Protein AF-A0A6N9RF57-F1 (afdb_monomer_lite)

Sequence (169 aa):
MAVDIDGTLTPRDSAFLEAREGAAQALATYVRKGYTIVYLSARIPLLQQGLPDWLRRHEFPNGPLHVAQSAGDRTQVDRFKADVLRVYVRRGWRLAFAYGDSSTDFQAYAEAGFRPEQVYAIRRRSDPNCQPGAYILCLGGWTEHLPEIERMLAPACRAEGMGLGSMDG

Secondary structure (DSSP, 8-state):
-EEE-TTTTSSSTT-TTPPPTTHHHHHHHHHHTTPPPEEEE---GGGTTTHHHHHHHTTPPP--EEE--SHHHHH-HHHHHHHHHHHHHHTTPPP--EEESSHHHHHHHHHHT--GGGEEEEPPTT-SSPPSSS-SEEES-HHHHHHHHHHSPPPP-------------

Structure (mmCIF, N/CA/C/O backbone):
data_AF-A0A6N9RF57-F1
#
_entry.id   AF-A0A6N9RF57-F1
#
loop_
_atom_site.group_PDB
_atom_site.id
_atom_site.type_symbol
_atom_site.label_atom_id
_atom_site.label_alt_id
_atom_site.label_comp_id
_atom_site.label_asym_id
_atom_site.label_entity_id
_atom_site.label_seq_id
_atom_site.pdbx_PDB_ins_code
_atom_site.Cartn_x
_atom_site.Cartn_y
_atom_site.Cartn_z
_atom_site.occupancy
_atom_site.B_iso_or_equiv
_atom_site.auth_seq_id
_atom_site.auth_comp_id
_atom_site.auth_asym_id
_atom_site.auth_atom_id
_atom_site.pdbx_PDB_model_num
ATOM 1 N N . MET A 1 1 ? -7.499 -2.346 5.190 1.00 96.25 1 MET A N 1
ATOM 2 C CA . MET A 1 1 ? -6.321 -1.553 4.778 1.00 96.25 1 MET A CA 1
ATOM 3 C C . MET A 1 1 ? -5.937 -1.968 3.374 1.00 96.25 1 MET A C 1
ATOM 5 O O . MET A 1 1 ? -6.158 -3.128 3.048 1.00 96.25 1 MET A O 1
ATOM 9 N N . ALA A 1 2 ? -5.406 -1.051 2.572 1.00 98.62 2 ALA A N 1
ATOM 10 C CA . ALA A 1 2 ? -4.879 -1.342 1.240 1.00 98.62 2 ALA A CA 1
ATOM 11 C C . ALA A 1 2 ? -3.348 -1.370 1.293 1.00 98.62 2 ALA A C 1
ATOM 13 O O . ALA A 1 2 ? -2.747 -0.500 1.917 1.00 98.62 2 ALA A O 1
ATOM 14 N N . VAL A 1 3 ? -2.714 -2.369 0.692 1.00 98.75 3 VAL A N 1
ATOM 15 C CA . VAL A 1 3 ? -1.253 -2.481 0.694 1.00 98.75 3 VAL A CA 1
ATOM 16 C C . VAL A 1 3 ? -0.802 -2.884 -0.699 1.00 98.75 3 VAL A C 1
ATOM 18 O O . VAL A 1 3 ? -1.118 -3.985 -1.153 1.00 98.75 3 VAL A O 1
ATOM 21 N N . ASP A 1 4 ? -0.088 -1.990 -1.378 1.00 98.56 4 ASP A N 1
ATOM 22 C CA . ASP A 1 4 ? 0.656 -2.364 -2.577 1.00 98.56 4 ASP A CA 1
ATOM 23 C C . ASP A 1 4 ? 1.805 -3.327 -2.219 1.00 98.56 4 ASP A C 1
ATOM 25 O O . ASP A 1 4 ? 2.303 -3.328 -1.092 1.00 98.56 4 ASP A O 1
ATOM 29 N N . ILE A 1 5 ? 2.211 -4.179 -3.161 1.00 98.00 5 ILE A N 1
ATOM 30 C CA . ILE A 1 5 ? 3.318 -5.121 -2.973 1.00 98.00 5 ILE A CA 1
ATOM 31 C C . ILE A 1 5 ? 4.626 -4.615 -3.594 1.00 98.00 5 ILE A C 1
ATOM 33 O O . ILE A 1 5 ? 5.683 -4.738 -2.968 1.00 98.00 5 ILE A O 1
ATOM 37 N N . ASP A 1 6 ? 4.587 -4.121 -4.827 1.00 95.69 6 ASP A N 1
ATOM 38 C CA . ASP A 1 6 ? 5.756 -3.958 -5.691 1.00 95.69 6 ASP A CA 1
ATOM 39 C C . ASP A 1 6 ? 6.398 -2.581 -5.509 1.00 95.69 6 ASP A C 1
ATOM 41 O O . ASP A 1 6 ? 6.015 -1.632 -6.172 1.00 95.69 6 ASP A O 1
ATOM 45 N N . GLY A 1 7 ? 7.422 -2.504 -4.656 1.00 96.19 7 GLY A N 1
ATOM 46 C CA . GLY A 1 7 ? 8.040 -1.246 -4.221 1.00 96.19 7 GLY A CA 1
ATOM 47 C C . GLY A 1 7 ? 7.627 -0.835 -2.805 1.00 96.19 7 GLY A C 1
ATOM 48 O O . GLY A 1 7 ? 8.366 -0.110 -2.131 1.00 96.19 7 GLY A O 1
ATOM 49 N N . THR A 1 8 ? 6.517 -1.396 -2.318 1.00 98.31 8 THR A N 1
ATOM 50 C CA . THR A 1 8 ? 5.983 -1.178 -0.968 1.00 98.31 8 THR A CA 1
ATOM 51 C C . THR A 1 8 ? 6.334 -2.310 0.011 1.00 98.31 8 THR A C 1
ATOM 53 O O . THR A 1 8 ? 6.865 -2.049 1.097 1.00 98.31 8 THR A O 1
ATOM 56 N N . LEU A 1 9 ? 6.080 -3.577 -0.346 1.00 98.44 9 LEU A N 1
ATOM 57 C CA . LEU A 1 9 ? 6.524 -4.754 0.426 1.00 98.44 9 LEU A CA 1
ATOM 58 C C . LEU A 1 9 ? 7.843 -5.316 -0.084 1.00 98.44 9 LEU A C 1
ATOM 60 O O . LEU A 1 9 ? 8.577 -5.931 0.686 1.00 98.44 9 LEU A O 1
ATOM 64 N N . THR A 1 10 ? 8.160 -5.100 -1.355 1.00 97.56 10 THR A N 1
ATOM 65 C CA . THR A 1 10 ? 9.514 -5.271 -1.879 1.00 97.56 10 THR A CA 1
ATOM 66 C C . THR A 1 10 ? 10.258 -3.937 -1.800 1.00 97.56 10 THR A C 1
ATOM 68 O O . THR A 1 10 ? 9.633 -2.881 -1.810 1.00 97.56 10 THR A O 1
ATOM 71 N N . PRO A 1 11 ? 11.599 -3.909 -1.733 1.00 97.12 11 PRO A N 1
ATOM 72 C CA . PRO A 1 11 ? 12.314 -2.633 -1.645 1.00 97.12 11 PRO A CA 1
ATOM 73 C C . PRO A 1 11 ? 12.199 -1.744 -2.892 1.00 97.12 11 PRO A C 1
ATOM 75 O O . PRO A 1 11 ? 12.519 -0.565 -2.817 1.00 97.12 11 PRO A O 1
ATOM 78 N N . ARG A 1 12 ? 11.854 -2.320 -4.047 1.00 94.62 12 ARG A N 1
ATOM 79 C CA . ARG A 1 12 ? 11.646 -1.665 -5.351 1.00 94.62 12 ARG A CA 1
ATOM 80 C C . ARG A 1 12 ? 10.941 -2.648 -6.290 1.00 94.62 12 ARG A C 1
ATOM 82 O O . ARG A 1 12 ? 11.032 -3.860 -6.072 1.00 94.62 12 ARG A O 1
ATOM 89 N N . ASP A 1 13 ? 10.359 -2.154 -7.373 1.00 90.69 13 ASP A N 1
ATOM 90 C CA . ASP A 1 13 ? 9.539 -2.915 -8.330 1.00 90.69 13 ASP A CA 1
ATOM 91 C C . ASP A 1 13 ? 10.291 -4.134 -8.901 1.00 90.69 13 ASP A C 1
ATOM 93 O O . ASP A 1 13 ? 9.745 -5.225 -9.051 1.00 90.69 13 ASP A O 1
ATOM 97 N N . SER A 1 14 ? 11.595 -3.986 -9.160 1.00 89.81 14 SER A N 1
ATOM 98 C CA . SER A 1 14 ? 12.428 -5.052 -9.731 1.00 89.81 14 SER A CA 1
ATOM 99 C C . SER A 1 14 ? 12.985 -6.045 -8.700 1.00 89.81 14 SER A C 1
ATOM 101 O O . SER A 1 14 ? 13.626 -7.019 -9.085 1.00 89.81 14 SER A O 1
ATOM 103 N N . ALA A 1 15 ? 12.809 -5.809 -7.396 1.00 91.75 15 ALA A N 1
ATOM 104 C CA . ALA A 1 15 ? 13.317 -6.667 -6.319 1.00 91.75 15 ALA A CA 1
ATOM 105 C C . ALA A 1 15 ? 12.259 -7.685 -5.858 1.00 91.75 15 ALA A C 1
ATOM 107 O O . ALA A 1 15 ? 12.063 -7.905 -4.668 1.00 91.75 15 ALA A O 1
ATOM 108 N N . PHE A 1 16 ? 11.565 -8.309 -6.810 1.00 88.25 16 PHE A N 1
ATOM 109 C CA . PHE A 1 16 ? 10.340 -9.091 -6.593 1.00 88.25 16 PHE A CA 1
ATOM 110 C C . PHE A 1 16 ? 10.488 -10.363 -5.732 1.00 88.25 16 PHE A C 1
ATOM 112 O O . PHE A 1 16 ? 9.476 -10.976 -5.389 1.00 88.25 16 PHE A O 1
ATOM 119 N N . LEU A 1 17 ? 11.719 -10.768 -5.392 1.00 90.88 17 LEU A N 1
ATOM 120 C CA . LEU A 1 17 ? 12.022 -11.902 -4.507 1.00 90.88 17 LEU A CA 1
ATOM 121 C C . LEU A 1 17 ? 12.289 -11.485 -3.053 1.00 90.88 17 LEU A C 1
ATOM 123 O O . LEU A 1 17 ? 12.165 -12.316 -2.153 1.00 90.88 17 LEU A O 1
ATOM 127 N N . GLU A 1 18 ? 12.625 -10.220 -2.819 1.00 95.31 18 GLU A N 1
ATOM 128 C CA . GLU A 1 18 ? 13.062 -9.699 -1.525 1.00 95.31 18 GLU A CA 1
ATOM 129 C C . GLU A 1 18 ? 11.897 -9.019 -0.804 1.00 95.31 18 GLU A C 1
ATOM 131 O O . GLU A 1 18 ? 11.260 -8.125 -1.361 1.00 95.31 18 GLU A O 1
ATOM 136 N N . ALA A 1 19 ? 11.632 -9.421 0.439 1.00 97.62 19 ALA A N 1
ATOM 137 C CA . ALA A 1 19 ? 10.721 -8.702 1.321 1.00 97.62 19 ALA A CA 1
ATOM 138 C C . ALA A 1 19 ? 11.471 -7.580 2.049 1.00 97.62 19 ALA A C 1
ATOM 140 O O . ALA A 1 19 ? 12.614 -7.752 2.472 1.00 97.62 19 ALA A O 1
ATOM 141 N N . ARG A 1 20 ? 10.825 -6.424 2.211 1.00 97.56 20 ARG A N 1
ATOM 142 C CA . ARG A 1 20 ? 11.329 -5.336 3.048 1.00 97.56 20 ARG A CA 1
ATOM 143 C C . ARG A 1 20 ? 11.369 -5.785 4.503 1.00 97.56 20 ARG A C 1
ATOM 145 O O . ARG A 1 20 ? 10.384 -6.291 5.039 1.00 97.56 20 ARG A O 1
ATOM 152 N N . GLU A 1 21 ? 12.484 -5.491 5.156 1.00 97.75 21 GLU A N 1
ATOM 153 C CA . GLU A 1 21 ? 12.626 -5.646 6.598 1.00 97.75 21 GLU A CA 1
ATOM 154 C C . GLU A 1 21 ? 11.505 -4.905 7.349 1.00 97.75 21 GLU A C 1
ATOM 156 O O . GLU A 1 21 ? 11.072 -3.819 6.950 1.00 97.75 21 GLU A O 1
ATOM 161 N N . GLY A 1 22 ? 10.994 -5.536 8.408 1.00 98.06 22 GLY A N 1
ATOM 162 C CA . GLY A 1 22 ? 9.919 -5.006 9.249 1.00 98.06 22 GLY A CA 1
ATOM 163 C C . GLY A 1 22 ? 8.515 -5.059 8.632 1.00 98.06 22 GLY A C 1
ATOM 164 O O . GLY A 1 22 ? 7.540 -4.893 9.362 1.00 98.06 22 GLY A O 1
ATOM 165 N N . ALA A 1 23 ? 8.367 -5.330 7.328 1.00 98.50 23 ALA A N 1
ATOM 166 C CA . ALA A 1 23 ? 7.070 -5.284 6.647 1.00 98.50 23 ALA A CA 1
ATOM 167 C C . ALA A 1 23 ? 6.084 -6.333 7.181 1.00 98.50 23 ALA A C 1
ATOM 169 O O . ALA A 1 23 ? 4.955 -6.001 7.548 1.00 98.50 23 ALA A O 1
ATOM 170 N N . ALA A 1 24 ? 6.517 -7.594 7.280 1.00 98.62 24 ALA A N 1
ATOM 171 C CA . ALA A 1 24 ? 5.685 -8.675 7.807 1.00 98.62 24 ALA A CA 1
ATOM 172 C C . ALA A 1 24 ? 5.282 -8.414 9.269 1.00 98.62 24 ALA A C 1
ATOM 174 O O . ALA A 1 24 ? 4.105 -8.525 9.613 1.00 98.62 24 ALA A O 1
ATOM 175 N N . GLN A 1 25 ? 6.226 -7.964 10.105 1.00 98.62 25 GLN A N 1
ATOM 176 C CA . GLN A 1 25 ? 5.965 -7.610 11.503 1.00 98.62 25 GLN A CA 1
ATOM 177 C C . GLN A 1 25 ? 4.948 -6.467 11.625 1.00 98.62 25 GLN A C 1
ATOM 179 O O . GLN A 1 25 ? 4.003 -6.577 12.405 1.00 98.62 25 GLN A O 1
ATOM 184 N N . ALA A 1 26 ? 5.100 -5.398 10.841 1.00 98.56 26 ALA A N 1
ATOM 185 C CA . ALA A 1 26 ? 4.179 -4.265 10.822 1.00 98.56 26 ALA A CA 1
ATOM 186 C C . ALA A 1 26 ? 2.755 -4.690 10.439 1.00 98.56 26 ALA A C 1
ATOM 188 O O . ALA A 1 26 ? 1.793 -4.385 11.151 1.00 98.56 26 ALA A O 1
ATOM 189 N N . LEU A 1 27 ? 2.617 -5.459 9.357 1.00 98.62 27 LEU A N 1
ATOM 190 C CA . LEU A 1 27 ? 1.326 -5.973 8.911 1.00 98.62 27 LEU A CA 1
ATOM 191 C C . LEU A 1 27 ? 0.705 -6.946 9.924 1.00 98.62 27 LEU A C 1
ATOM 193 O O . LEU A 1 27 ? -0.494 -6.868 10.195 1.00 98.62 27 LEU A O 1
ATOM 197 N N . ALA A 1 28 ? 1.505 -7.808 10.554 1.00 98.44 28 ALA A N 1
ATOM 198 C CA . ALA A 1 28 ? 1.035 -8.677 11.629 1.00 98.44 28 ALA A CA 1
ATOM 199 C C . ALA A 1 28 ? 0.551 -7.872 12.848 1.00 98.44 28 ALA A C 1
ATOM 201 O O . ALA A 1 28 ? -0.457 -8.227 13.459 1.00 98.44 28 ALA A O 1
ATOM 202 N N . THR A 1 29 ? 1.216 -6.762 13.186 1.00 98.19 29 THR A N 1
ATOM 203 C CA . THR A 1 29 ? 0.774 -5.846 14.248 1.00 98.19 29 THR A CA 1
ATOM 204 C C . THR A 1 29 ? -0.578 -5.212 13.923 1.00 98.19 29 THR A C 1
ATOM 206 O O . THR A 1 29 ? -1.443 -5.159 14.799 1.00 98.19 29 THR A O 1
ATOM 209 N N . TYR A 1 30 ? -0.811 -4.802 12.673 1.00 97.81 30 TYR A N 1
ATOM 210 C CA . TYR A 1 30 ? -2.132 -4.349 12.228 1.00 97.81 30 TYR A CA 1
ATOM 211 C C . TYR A 1 30 ? -3.197 -5.443 12.369 1.00 97.81 30 TYR A C 1
ATOM 213 O O . TYR A 1 30 ? -4.261 -5.194 12.936 1.00 97.81 30 TYR A O 1
ATOM 221 N N . VAL A 1 31 ? -2.911 -6.671 11.934 1.00 97.50 31 VAL A N 1
ATOM 222 C CA . VAL A 1 31 ? -3.863 -7.787 12.060 1.00 97.50 31 VAL A CA 1
ATOM 223 C C . VAL A 1 31 ? -4.188 -8.098 13.521 1.00 97.50 31 VAL A C 1
ATOM 225 O O . VAL A 1 31 ? -5.363 -8.228 13.861 1.00 97.50 31 VAL A O 1
ATOM 228 N N . ARG A 1 32 ? -3.193 -8.114 14.420 1.00 96.56 32 ARG A N 1
ATOM 229 C CA . ARG A 1 32 ? -3.424 -8.284 15.870 1.00 96.56 32 ARG A CA 1
ATOM 230 C C . ARG A 1 32 ? -4.306 -7.187 16.471 1.00 96.56 32 ARG A C 1
ATOM 232 O O . ARG A 1 32 ? -4.989 -7.431 17.458 1.00 96.56 32 ARG A O 1
ATOM 239 N N . LYS A 1 33 ? -4.308 -5.992 15.877 1.00 95.69 33 LYS A N 1
ATOM 240 C CA . LYS A 1 33 ? -5.165 -4.864 16.271 1.00 95.69 33 LYS A CA 1
ATOM 241 C C . LYS A 1 33 ? -6.541 -4.892 15.592 1.00 95.69 33 LYS A C 1
ATOM 243 O O . LYS A 1 33 ? -7.297 -3.945 15.760 1.00 95.69 33 LYS A O 1
ATOM 248 N N . GLY A 1 34 ? -6.882 -5.942 14.842 1.00 95.38 34 GLY A N 1
ATOM 249 C CA . GLY A 1 34 ? -8.204 -6.125 14.233 1.00 95.38 34 GLY A CA 1
ATOM 250 C C . GLY A 1 34 ? -8.359 -5.539 12.828 1.00 95.38 34 GLY A C 1
ATOM 251 O O . GLY A 1 34 ? -9.478 -5.437 12.330 1.00 95.38 34 GLY A O 1
ATOM 252 N N . TYR A 1 35 ? -7.267 -5.144 12.167 1.00 96.50 35 TYR A N 1
ATOM 253 C CA . TYR A 1 35 ? -7.325 -4.696 10.776 1.00 96.50 35 TYR A CA 1
ATOM 254 C C . TYR A 1 35 ? -7.219 -5.871 9.802 1.00 96.50 35 TYR A C 1
ATOM 256 O O . TYR A 1 35 ? -6.441 -6.798 9.999 1.00 96.50 35 TYR A O 1
ATOM 264 N N . THR A 1 36 ? -7.945 -5.792 8.689 1.00 97.00 36 THR A N 1
ATOM 265 C CA . THR A 1 36 ? -7.791 -6.723 7.563 1.00 97.00 36 THR A CA 1
ATOM 266 C C . THR A 1 36 ? -6.977 -6.080 6.447 1.00 97.00 36 THR A C 1
ATOM 268 O O . THR A 1 36 ? -7.190 -4.908 6.109 1.00 97.00 36 THR A O 1
ATOM 271 N N . ILE A 1 37 ? -6.060 -6.847 5.859 1.00 98.06 37 ILE A N 1
ATOM 272 C CA . ILE A 1 37 ? -5.182 -6.400 4.775 1.00 98.06 37 ILE A CA 1
ATOM 273 C C . ILE A 1 37 ? -5.771 -6.832 3.435 1.00 98.06 37 ILE A C 1
ATOM 275 O O . ILE A 1 37 ? -6.160 -7.984 3.274 1.00 98.06 37 ILE A O 1
ATOM 279 N N . VAL A 1 38 ? -5.831 -5.903 2.484 1.00 98.62 38 VAL A N 1
ATOM 280 C CA . VAL A 1 38 ? -6.116 -6.161 1.071 1.00 98.62 38 VAL A CA 1
ATOM 281 C C . VAL A 1 38 ? -4.843 -5.850 0.298 1.00 98.62 38 VAL A C 1
ATOM 283 O O . VAL A 1 38 ? -4.410 -4.697 0.264 1.00 98.62 38 VAL A O 1
ATOM 286 N N . TYR A 1 39 ? -4.246 -6.880 -0.293 1.00 98.69 39 TYR A N 1
ATOM 287 C CA . TYR A 1 39 ? -3.032 -6.767 -1.088 1.00 98.69 39 TYR A CA 1
ATOM 288 C C . TYR A 1 39 ? -3.366 -6.425 -2.539 1.00 98.69 39 TYR A C 1
ATOM 290 O O . TYR A 1 39 ? -4.260 -7.034 -3.134 1.00 98.69 39 TYR A O 1
ATOM 298 N N . LEU A 1 40 ? -2.627 -5.477 -3.110 1.00 98.19 40 LEU A N 1
ATOM 299 C CA . LEU A 1 40 ? -2.769 -5.021 -4.489 1.00 98.19 40 LEU A CA 1
ATOM 300 C C . LEU A 1 40 ? -1.431 -5.167 -5.216 1.00 98.19 40 LEU A C 1
ATOM 302 O O . LEU A 1 40 ? -0.384 -4.866 -4.653 1.00 98.19 40 LEU A O 1
ATOM 306 N N . SER A 1 41 ? -1.451 -5.610 -6.469 1.00 96.38 41 SER A N 1
ATOM 307 C CA . SER A 1 41 ? -0.239 -5.693 -7.289 1.00 96.38 41 SER A CA 1
ATOM 308 C C . SER A 1 41 ? -0.558 -5.528 -8.775 1.00 96.38 41 SER A C 1
ATOM 310 O O . SER A 1 41 ? -1.567 -6.027 -9.274 1.00 96.38 41 SER A O 1
ATOM 312 N N . ALA A 1 42 ? 0.324 -4.839 -9.498 1.00 90.38 42 ALA A N 1
ATOM 313 C CA . ALA A 1 42 ? 0.296 -4.748 -10.961 1.00 90.38 42 ALA A CA 1
ATOM 314 C C . ALA A 1 42 ? 1.346 -5.655 -11.631 1.00 90.38 42 ALA A C 1
ATOM 316 O O . ALA A 1 42 ? 1.626 -5.523 -12.826 1.00 90.38 42 ALA A O 1
ATOM 317 N N . ARG A 1 43 ? 1.942 -6.573 -10.859 1.00 84.62 43 ARG A N 1
ATOM 318 C CA . ARG A 1 43 ? 3.027 -7.461 -11.278 1.00 84.62 43 ARG A CA 1
ATOM 319 C C . ARG A 1 43 ? 2.669 -8.213 -12.560 1.00 84.62 43 ARG A C 1
ATOM 321 O O . ARG A 1 43 ? 1.557 -8.711 -12.728 1.00 84.62 43 ARG A O 1
ATOM 328 N N . ILE A 1 44 ? 3.624 -8.304 -13.484 1.00 83.81 44 ILE A N 1
ATOM 329 C CA . ILE A 1 44 ? 3.420 -8.950 -14.788 1.00 83.81 44 ILE A CA 1
ATOM 33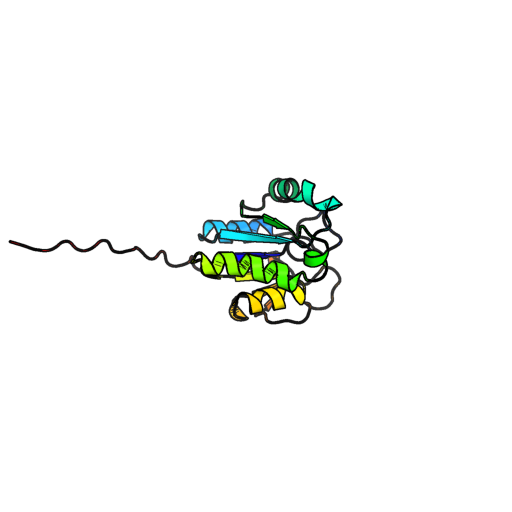0 C C . ILE A 1 44 ? 3.070 -10.446 -14.645 1.00 83.81 44 ILE A C 1
ATOM 332 O O . ILE A 1 44 ? 3.576 -11.085 -13.720 1.00 83.81 44 ILE A O 1
ATOM 336 N N . PRO A 1 45 ? 2.285 -11.037 -15.574 1.00 82.06 45 PRO A N 1
ATOM 337 C CA . PRO A 1 45 ? 1.749 -12.401 -15.472 1.00 82.06 45 PRO A CA 1
ATOM 338 C C . PRO A 1 45 ? 2.767 -13.477 -15.089 1.00 82.06 45 PRO A C 1
ATOM 340 O O . PRO A 1 45 ? 2.491 -14.300 -14.219 1.00 82.06 45 PRO A O 1
ATOM 343 N N . LEU A 1 46 ? 3.969 -13.427 -15.675 1.00 79.00 46 LEU A N 1
ATOM 344 C CA . LEU A 1 46 ? 5.044 -14.392 -15.418 1.00 79.00 46 LEU A CA 1
ATOM 345 C C . LEU A 1 46 ? 5.429 -14.486 -13.931 1.00 79.00 46 LEU A C 1
ATOM 347 O O . LEU A 1 46 ? 5.868 -15.533 -13.470 1.00 79.00 46 LEU A O 1
ATOM 351 N N . LEU A 1 47 ? 5.257 -13.400 -13.179 1.00 80.12 47 LEU A N 1
ATOM 352 C CA . LEU A 1 47 ? 5.652 -13.301 -11.777 1.00 80.12 47 LEU A CA 1
ATOM 353 C C . LEU A 1 47 ? 4.454 -13.399 -10.809 1.00 80.12 47 LEU A C 1
ATOM 355 O O . LEU A 1 47 ? 4.650 -13.292 -9.598 1.00 80.12 47 LEU A O 1
ATOM 359 N N . GLN A 1 48 ? 3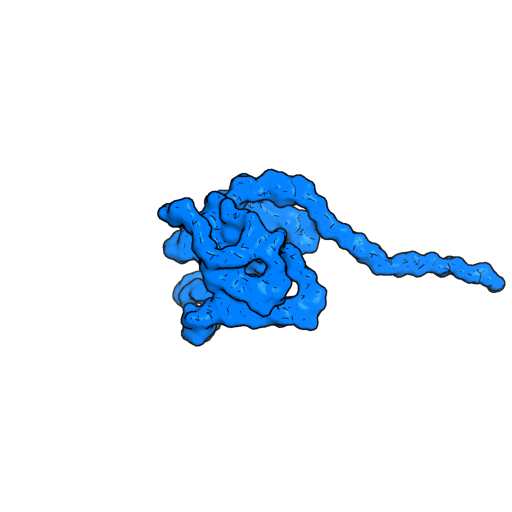.223 -13.603 -11.305 1.00 85.62 48 GLN A N 1
ATOM 360 C CA . GLN A 1 48 ? 2.014 -13.641 -10.465 1.00 85.62 48 GLN A CA 1
ATOM 361 C C . GLN A 1 48 ? 1.822 -14.984 -9.752 1.00 85.62 48 GLN A C 1
ATOM 363 O O . GLN A 1 48 ? 1.445 -15.000 -8.583 1.00 85.62 48 GLN A O 1
ATOM 368 N N . GLN A 1 49 ? 2.108 -16.112 -10.417 1.00 79.88 49 GLN A N 1
ATOM 369 C CA . GLN A 1 49 ? 1.842 -17.447 -9.853 1.00 79.88 49 GLN A CA 1
ATOM 370 C C . GLN A 1 49 ? 2.613 -17.718 -8.553 1.00 79.88 49 GLN A C 1
ATOM 372 O O . GLN A 1 49 ? 2.093 -18.367 -7.653 1.00 79.88 49 GLN A O 1
ATOM 377 N N . GLY A 1 50 ? 3.831 -17.183 -8.421 1.00 89.00 50 GLY A N 1
ATOM 378 C CA . GLY A 1 50 ? 4.647 -17.337 -7.213 1.00 89.00 50 GLY A CA 1
ATOM 379 C C . GLY A 1 50 ? 4.285 -16.380 -6.075 1.00 89.00 50 GLY A C 1
ATOM 380 O O . GLY A 1 50 ? 4.879 -16.475 -5.002 1.00 89.00 50 GLY A O 1
ATOM 381 N N . LEU A 1 51 ? 3.357 -15.443 -6.288 1.00 92.56 51 LEU A N 1
ATOM 382 C CA . LEU A 1 51 ? 3.078 -14.369 -5.337 1.00 92.56 51 LEU A CA 1
ATOM 383 C C . LEU A 1 51 ? 2.394 -14.848 -4.042 1.00 92.56 51 LEU A C 1
ATOM 385 O O . LEU A 1 51 ? 2.859 -14.451 -2.973 1.00 92.56 51 LEU A O 1
ATOM 389 N N . PRO A 1 52 ? 1.379 -15.738 -4.071 1.00 94.31 52 PRO A N 1
ATOM 390 C CA . PRO A 1 52 ? 0.815 -16.302 -2.841 1.00 94.31 52 PRO A CA 1
ATOM 391 C C . PRO A 1 52 ? 1.858 -17.061 -2.007 1.00 94.31 52 PRO A C 1
ATOM 393 O O . PRO A 1 52 ? 1.921 -16.918 -0.786 1.00 94.31 52 PRO A O 1
ATOM 396 N N . ASP A 1 53 ? 2.723 -17.833 -2.668 1.00 94.81 53 ASP A N 1
ATOM 397 C CA . ASP A 1 53 ? 3.809 -18.571 -2.018 1.00 94.81 53 ASP A CA 1
ATOM 398 C C . ASP A 1 53 ? 4.891 -17.648 -1.468 1.00 94.81 53 ASP A C 1
ATOM 400 O O . ASP A 1 53 ? 5.472 -17.921 -0.421 1.00 94.81 53 ASP A O 1
ATOM 404 N N . TRP A 1 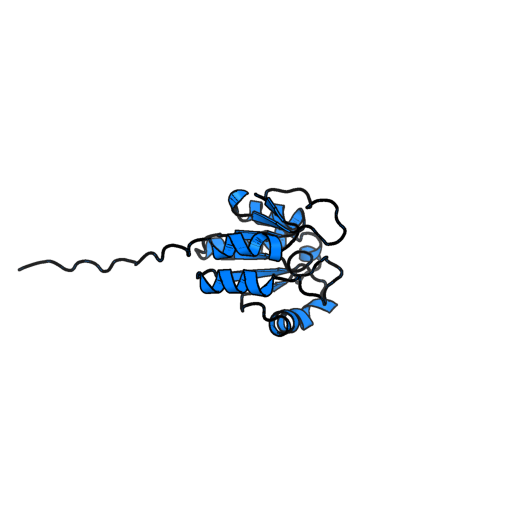54 ? 5.177 -16.550 -2.165 1.00 95.88 54 TRP A N 1
ATOM 405 C CA . TRP A 1 54 ? 6.080 -15.515 -1.685 1.00 95.88 54 TRP A CA 1
ATOM 406 C C . TRP A 1 54 ? 5.534 -14.850 -0.417 1.00 95.88 54 TRP A C 1
ATOM 408 O O . TRP A 1 54 ? 6.266 -14.781 0.566 1.00 95.88 54 TRP A O 1
ATOM 418 N N . LEU A 1 55 ? 4.249 -14.467 -0.391 1.00 97.62 55 LEU A N 1
ATOM 419 C CA . LEU A 1 55 ? 3.613 -13.896 0.803 1.00 97.62 55 LEU A CA 1
ATOM 420 C C . LEU A 1 55 ? 3.717 -14.852 1.998 1.00 97.62 55 LEU A C 1
ATOM 422 O O . LEU A 1 55 ? 4.151 -14.450 3.075 1.00 97.62 55 LEU A O 1
ATOM 426 N N . ARG A 1 56 ? 3.399 -16.134 1.784 1.00 97.06 56 ARG A N 1
ATOM 427 C CA . ARG A 1 56 ? 3.471 -17.164 2.829 1.00 97.06 56 ARG A CA 1
ATOM 428 C C . ARG A 1 56 ? 4.896 -17.395 3.333 1.00 97.06 56 ARG A C 1
ATOM 430 O O . ARG A 1 56 ? 5.103 -17.473 4.537 1.00 97.06 56 ARG A O 1
ATOM 437 N N . ARG A 1 57 ? 5.875 -17.528 2.430 1.00 96.94 57 ARG A N 1
ATOM 438 C CA . ARG A 1 57 ? 7.281 -17.791 2.798 1.00 96.94 57 ARG A CA 1
ATOM 439 C C . ARG A 1 57 ? 7.923 -16.644 3.572 1.00 96.94 57 ARG A C 1
ATOM 441 O O . ARG A 1 57 ? 8.823 -16.904 4.356 1.00 96.94 57 ARG A O 1
ATOM 448 N N . HIS A 1 58 ? 7.467 -15.413 3.347 1.00 97.81 58 HIS A N 1
ATOM 449 C CA . HIS A 1 58 ? 7.913 -14.221 4.076 1.00 97.81 58 HIS A CA 1
ATOM 450 C C . HIS A 1 58 ? 6.997 -13.861 5.253 1.00 97.81 58 HIS A C 1
ATOM 452 O O . HIS A 1 58 ? 7.067 -12.748 5.764 1.00 97.81 58 HIS A O 1
ATOM 458 N N . GLU A 1 59 ? 6.135 -14.793 5.674 1.00 98.06 59 GLU A N 1
ATOM 459 C CA . GLU A 1 59 ? 5.292 -14.674 6.872 1.00 98.06 59 GLU A CA 1
ATOM 460 C C . GLU A 1 59 ? 4.347 -13.462 6.864 1.00 98.06 59 GLU A C 1
ATOM 462 O O . GLU A 1 59 ? 3.941 -12.947 7.910 1.00 98.06 59 GLU A O 1
ATOM 467 N N . PHE A 1 60 ? 3.950 -13.001 5.676 1.00 98.69 60 PHE A N 1
ATOM 468 C CA . PHE A 1 60 ? 2.927 -11.974 5.573 1.00 98.69 60 PHE A CA 1
ATOM 469 C C . PHE A 1 60 ? 1.570 -12.531 6.027 1.00 98.69 60 PHE A C 1
ATOM 471 O O . PHE A 1 60 ? 1.223 -13.665 5.681 1.00 98.69 60 PHE A O 1
ATOM 478 N N . PRO A 1 61 ? 0.773 -11.755 6.786 1.00 98.25 61 PRO A N 1
ATOM 479 C CA . PRO A 1 61 ? -0.545 -12.207 7.206 1.00 98.25 61 PRO A CA 1
ATOM 480 C C . PRO A 1 61 ? -1.458 -12.533 6.020 1.00 98.25 61 PRO A C 1
ATOM 482 O O . PRO A 1 61 ? -1.370 -11.931 4.952 1.00 98.25 61 PRO A O 1
ATOM 485 N N . ASN A 1 62 ? -2.402 -13.449 6.226 1.00 96.75 62 ASN A N 1
ATOM 486 C CA . ASN A 1 62 ? -3.392 -13.766 5.203 1.00 96.75 62 ASN A CA 1
ATOM 487 C C . ASN A 1 62 ? -4.301 -12.560 4.916 1.00 96.75 62 ASN A C 1
ATOM 489 O O . ASN A 1 62 ? -4.765 -11.872 5.827 1.00 96.75 62 ASN A O 1
ATOM 493 N N . GLY A 1 63 ? -4.618 -12.357 3.641 1.00 97.00 63 GLY A N 1
ATOM 494 C CA . GLY A 1 63 ? -5.545 -11.331 3.182 1.00 97.00 63 GLY A CA 1
ATOM 495 C C . GLY A 1 63 ? -5.899 -11.531 1.708 1.00 97.00 63 GLY A C 1
ATOM 496 O O . GLY A 1 63 ? -5.178 -12.242 1.003 1.00 97.00 63 GLY A O 1
ATOM 497 N N . PRO A 1 64 ? -7.003 -10.942 1.215 1.00 97.88 64 PRO A N 1
ATOM 498 C CA . PRO A 1 64 ? -7.318 -10.975 -0.206 1.00 97.88 64 PRO A CA 1
ATOM 499 C C . PRO A 1 64 ? -6.187 -10.365 -1.038 1.00 97.88 64 PRO A C 1
ATOM 501 O O . PRO A 1 64 ? -5.729 -9.261 -0.742 1.00 97.88 64 PRO A O 1
ATOM 504 N N . LEU A 1 65 ? -5.774 -11.076 -2.084 1.00 97.25 65 LEU A N 1
ATOM 505 C CA . LEU A 1 65 ? -4.760 -10.643 -3.039 1.00 97.25 65 LEU A CA 1
ATOM 506 C C . LEU A 1 65 ? -5.423 -10.343 -4.383 1.00 97.25 65 LEU A C 1
ATOM 508 O O . LEU A 1 65 ? -6.005 -11.237 -4.995 1.00 97.25 65 LEU A O 1
ATOM 512 N N . HIS A 1 66 ? -5.303 -9.101 -4.847 1.00 97.19 66 HIS A N 1
ATOM 513 C CA . HIS A 1 66 ? -5.783 -8.673 -6.159 1.00 97.19 66 HIS A CA 1
ATOM 514 C C . HIS A 1 66 ? -4.604 -8.305 -7.041 1.00 97.19 66 HIS A C 1
ATOM 516 O O . HIS A 1 66 ? -3.793 -7.445 -6.692 1.00 97.19 66 HIS A O 1
ATOM 522 N N . VAL A 1 67 ? -4.530 -8.949 -8.200 1.00 94.75 67 VAL A N 1
ATOM 523 C CA . VAL A 1 67 ? -3.453 -8.735 -9.163 1.00 94.75 67 VAL A CA 1
ATOM 524 C C . VAL A 1 67 ? -4.051 -8.340 -10.503 1.00 94.75 67 VAL A C 1
ATOM 526 O O . VAL A 1 67 ? -5.020 -8.964 -10.935 1.00 94.75 67 VAL A O 1
ATOM 529 N N . ALA A 1 68 ? -3.476 -7.336 -11.161 1.00 91.75 68 ALA A N 1
ATOM 530 C CA . ALA A 1 68 ? -3.884 -6.909 -12.498 1.00 91.75 68 ALA A CA 1
ATOM 531 C C . ALA A 1 68 ? -3.874 -8.104 -13.474 1.00 91.75 68 ALA A C 1
ATOM 533 O O . ALA A 1 68 ? -2.834 -8.739 -13.670 1.00 91.75 68 ALA A O 1
ATOM 534 N N . GLN A 1 69 ? -5.023 -8.431 -14.076 1.00 86.50 69 GLN A N 1
ATOM 535 C CA . GLN A 1 69 ? -5.171 -9.626 -14.922 1.00 86.50 69 GLN A CA 1
ATOM 536 C C . GLN A 1 69 ? -5.024 -9.287 -16.408 1.00 86.50 69 GLN A C 1
ATOM 538 O O . GLN A 1 69 ? -4.457 -10.061 -17.183 1.00 86.50 69 GLN A O 1
ATOM 543 N N . SER A 1 70 ? -5.500 -8.112 -16.823 1.00 85.38 70 SER A N 1
ATOM 544 C CA . SER A 1 70 ? -5.478 -7.697 -18.224 1.00 85.38 70 SER A CA 1
ATOM 545 C C . SER A 1 70 ? -4.242 -6.853 -18.565 1.00 85.38 70 SER A C 1
ATOM 547 O O . SER A 1 70 ? -3.501 -6.384 -17.698 1.00 85.38 70 SER A O 1
ATOM 549 N N . ALA A 1 71 ? -3.955 -6.681 -19.859 1.00 81.50 71 ALA A N 1
ATOM 550 C CA . ALA A 1 71 ? -2.967 -5.690 -20.294 1.00 81.50 71 ALA A CA 1
ATOM 551 C C . ALA A 1 71 ? -3.449 -4.257 -20.001 1.00 81.50 71 ALA A C 1
ATOM 553 O O . ALA A 1 71 ? -2.642 -3.420 -19.614 1.00 81.50 71 ALA A O 1
ATOM 554 N N . GLY A 1 72 ? -4.759 -4.006 -20.116 1.00 84.06 72 GLY A N 1
ATOM 555 C CA . GLY A 1 72 ? -5.375 -2.714 -19.805 1.00 84.06 72 GLY A CA 1
ATOM 556 C C . GLY A 1 72 ? -5.278 -2.334 -18.326 1.00 84.06 72 GLY A C 1
ATOM 557 O O . GLY A 1 72 ? -5.056 -1.171 -18.012 1.00 84.06 72 GLY A O 1
ATOM 558 N N . ASP A 1 73 ? -5.363 -3.312 -17.423 1.00 84.88 73 ASP A N 1
ATOM 559 C CA . ASP A 1 73 ? -5.188 -3.104 -15.978 1.00 84.88 73 ASP A CA 1
ATOM 560 C C . ASP A 1 73 ? -3.746 -2.686 -15.667 1.00 84.88 73 ASP A C 1
ATOM 562 O O . ASP A 1 73 ? -3.491 -1.877 -14.783 1.00 84.88 73 ASP A O 1
ATOM 566 N N . ARG A 1 74 ? -2.785 -3.237 -16.417 1.00 86.19 74 ARG A N 1
ATOM 567 C CA . ARG A 1 74 ? -1.355 -2.942 -16.263 1.00 86.19 74 ARG A CA 1
ATOM 568 C C . ARG A 1 74 ? -0.951 -1.605 -16.878 1.00 86.19 74 ARG A C 1
ATOM 570 O O . ARG A 1 74 ? 0.057 -1.048 -16.463 1.00 86.19 74 ARG A O 1
ATOM 577 N N . THR A 1 75 ? -1.710 -1.086 -17.843 1.00 87.00 75 THR A N 1
ATOM 578 C CA . THR A 1 75 ? -1.512 0.276 -18.361 1.00 87.00 75 THR A CA 1
ATOM 579 C C . THR A 1 75 ? -2.261 1.332 -17.547 1.00 87.00 75 THR A C 1
ATOM 581 O O . THR A 1 75 ? -1.884 2.497 -17.597 1.00 87.00 75 THR A O 1
ATOM 584 N N . GLN A 1 76 ? -3.288 0.938 -16.785 1.00 92.12 76 GLN A N 1
ATOM 585 C CA . GLN A 1 76 ? -4.115 1.812 -15.942 1.00 92.12 76 GLN A CA 1
ATOM 586 C C . GLN A 1 76 ? -4.168 1.272 -14.505 1.00 92.12 76 GLN A C 1
ATOM 588 O O . GLN A 1 76 ? -5.226 0.904 -13.984 1.00 92.12 76 GLN A O 1
ATOM 593 N N . VAL A 1 77 ? -2.988 1.168 -13.888 1.00 92.44 77 VAL A N 1
ATOM 594 C CA . VAL A 1 77 ? -2.801 0.562 -12.559 1.00 92.44 77 VAL A CA 1
ATOM 595 C C . VAL A 1 77 ? -3.592 1.299 -11.480 1.00 92.44 77 VAL A C 1
ATOM 597 O O . VAL A 1 77 ? -4.164 0.666 -10.591 1.00 92.44 77 VAL A O 1
ATOM 600 N N . ASP A 1 78 ? -3.645 2.624 -11.584 1.00 94.50 78 ASP A N 1
ATOM 601 C CA . ASP A 1 78 ? -4.441 3.515 -10.747 1.00 94.50 78 ASP A CA 1
ATOM 602 C C . ASP A 1 78 ? -5.926 3.117 -10.760 1.00 94.50 78 ASP A C 1
ATOM 604 O O . ASP A 1 78 ? -6.507 2.833 -9.708 1.00 94.50 78 ASP A O 1
ATOM 608 N N . ARG A 1 79 ? -6.517 2.990 -11.956 1.00 96.19 79 ARG A N 1
ATOM 609 C CA . ARG A 1 79 ? -7.931 2.619 -12.134 1.00 96.19 79 ARG A CA 1
ATOM 610 C C . ARG A 1 79 ? -8.218 1.216 -11.620 1.00 96.19 79 ARG A C 1
ATOM 612 O O . ARG A 1 79 ? -9.172 1.028 -10.870 1.00 96.19 79 ARG A O 1
ATOM 619 N N . PHE A 1 80 ? -7.368 0.247 -11.965 1.00 97.06 80 PHE A N 1
ATOM 620 C CA . PHE A 1 80 ? -7.494 -1.128 -11.478 1.00 97.06 80 PHE A CA 1
ATOM 621 C C . PHE A 1 80 ? -7.543 -1.178 -9.941 1.00 97.06 80 PHE A C 1
ATOM 623 O O . PHE A 1 80 ? -8.463 -1.763 -9.361 1.00 97.06 80 PHE A O 1
ATOM 630 N N . LYS A 1 81 ? -6.583 -0.531 -9.266 1.00 98.31 81 LYS A N 1
ATOM 631 C CA . LYS A 1 81 ? -6.512 -0.506 -7.798 1.00 98.31 81 LYS A CA 1
ATOM 632 C C . LYS A 1 81 ? -7.707 0.231 -7.188 1.00 98.31 81 LYS A C 1
ATOM 634 O O . LYS A 1 81 ? -8.302 -0.271 -6.230 1.00 98.31 81 LYS A O 1
ATOM 639 N N . ALA A 1 82 ? -8.096 1.375 -7.751 1.00 98.38 82 ALA A N 1
ATOM 640 C CA . ALA A 1 82 ? -9.253 2.136 -7.291 1.00 98.38 82 ALA A CA 1
ATOM 641 C C . ALA A 1 82 ? -10.546 1.315 -7.383 1.00 98.38 82 ALA A C 1
ATOM 643 O O . ALA A 1 82 ? -11.322 1.271 -6.427 1.00 98.38 82 ALA A O 1
ATOM 644 N N . ASP A 1 83 ? -10.771 0.613 -8.493 1.00 98.00 83 ASP A N 1
ATOM 645 C CA . ASP A 1 83 ? -11.989 -0.166 -8.710 1.00 98.00 83 ASP A CA 1
ATOM 646 C C . ASP A 1 83 ? -12.096 -1.362 -7.765 1.00 98.00 83 ASP A C 1
ATOM 648 O O . ASP A 1 83 ? -13.166 -1.584 -7.184 1.00 98.00 83 ASP A O 1
ATOM 652 N N . VAL A 1 84 ? -10.986 -2.070 -7.522 1.00 98.19 84 VAL A N 1
ATOM 653 C CA . VAL A 1 84 ? -10.912 -3.112 -6.486 1.00 98.19 84 VAL A CA 1
ATOM 654 C C . VAL A 1 84 ? -11.313 -2.535 -5.128 1.00 98.19 84 VAL A C 1
ATOM 656 O O . VAL A 1 84 ? -12.185 -3.081 -4.451 1.00 98.19 84 VAL A O 1
ATOM 659 N N . LEU A 1 85 ? -10.733 -1.404 -4.725 1.00 98.50 85 LEU A N 1
ATOM 660 C CA . LEU A 1 85 ? -11.005 -0.798 -3.420 1.00 98.50 85 LEU A CA 1
ATOM 661 C C . LEU A 1 85 ? -12.442 -0.271 -3.300 1.00 98.50 85 LEU A C 1
ATOM 663 O O . LEU A 1 85 ? -13.080 -0.457 -2.261 1.00 98.50 85 LEU A O 1
ATOM 667 N N . ARG A 1 86 ? -13.008 0.298 -4.369 1.00 98.38 86 ARG A N 1
ATOM 668 C CA . ARG A 1 86 ? -14.414 0.729 -4.408 1.00 98.38 86 ARG A CA 1
ATOM 669 C C . ARG A 1 86 ? -15.379 -0.445 -4.221 1.00 98.38 86 ARG A C 1
ATOM 671 O O . ARG A 1 86 ? -16.440 -0.252 -3.629 1.00 98.38 86 ARG A O 1
ATOM 678 N N . VAL A 1 87 ? -15.037 -1.662 -4.666 1.00 98.31 87 VAL A N 1
ATOM 679 C CA . VAL A 1 87 ? -15.837 -2.868 -4.361 1.00 98.31 87 VAL A CA 1
ATOM 680 C C . VAL A 1 87 ? -15.909 -3.105 -2.851 1.00 98.31 87 VAL A C 1
ATOM 682 O O . VAL A 1 87 ? -16.992 -3.380 -2.338 1.00 98.31 87 VAL A O 1
ATOM 685 N N . TYR A 1 88 ? -14.796 -2.966 -2.127 1.00 98.12 88 TYR A N 1
ATOM 686 C CA . TYR A 1 88 ? -14.779 -3.108 -0.667 1.00 98.12 88 TYR A CA 1
ATOM 687 C C . TYR A 1 88 ? -15.611 -2.028 0.025 1.00 98.12 88 TYR A C 1
ATOM 689 O O . TYR A 1 88 ? -16.437 -2.353 0.879 1.00 98.12 88 TYR A O 1
ATOM 697 N N . VAL A 1 89 ? -15.460 -0.7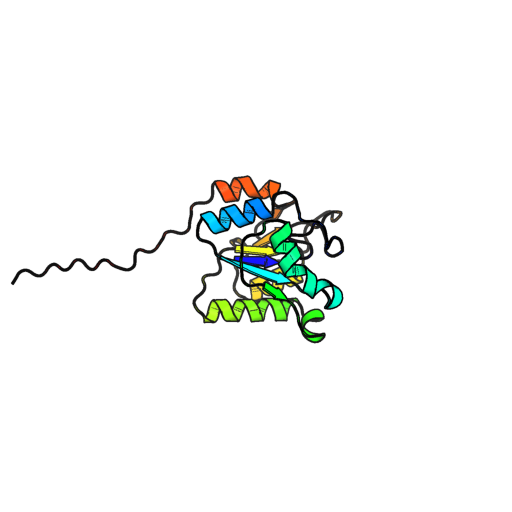63 -0.383 1.00 97.88 89 VAL A N 1
ATOM 698 C CA . VAL A 1 89 ? -16.256 0.353 0.159 1.00 97.88 89 VAL A CA 1
ATOM 699 C C . VAL A 1 89 ? -17.752 0.105 -0.040 1.00 97.88 89 VAL A C 1
ATOM 701 O O . VAL A 1 89 ? -18.522 0.198 0.912 1.00 97.88 89 VAL A O 1
ATOM 704 N N . ARG A 1 90 ? -18.173 -0.309 -1.245 1.00 98.19 90 ARG A N 1
ATOM 705 C CA . ARG A 1 90 ? -19.579 -0.660 -1.529 1.00 98.19 90 ARG A CA 1
ATOM 706 C C . ARG A 1 90 ? -20.095 -1.831 -0.690 1.00 98.19 90 ARG A C 1
ATOM 708 O O . ARG A 1 90 ? -21.293 -1.920 -0.455 1.00 98.19 90 ARG A O 1
ATOM 715 N N . ARG A 1 91 ? -19.209 -2.716 -0.226 1.00 97.50 91 ARG A N 1
ATOM 716 C CA . ARG A 1 91 ? -19.526 -3.827 0.690 1.00 97.50 91 ARG A CA 1
ATOM 717 C C . ARG A 1 91 ? -19.488 -3.418 2.169 1.00 97.50 91 ARG A C 1
ATOM 719 O O . ARG A 1 91 ? -19.488 -4.290 3.031 1.00 97.50 91 ARG A O 1
ATOM 726 N N . GLY A 1 92 ? -19.426 -2.121 2.471 1.00 96.69 92 GLY A N 1
ATOM 727 C CA . GLY A 1 92 ? -19.466 -1.592 3.836 1.00 96.69 92 GLY A CA 1
ATOM 728 C C . GLY A 1 92 ? -18.116 -1.573 4.554 1.00 96.69 92 GLY A C 1
ATOM 729 O O . GLY A 1 92 ? -18.067 -1.323 5.757 1.00 96.69 92 GLY A O 1
ATOM 730 N N . TRP A 1 93 ? -17.005 -1.825 3.855 1.00 95.94 93 TRP A N 1
ATOM 731 C CA . TRP A 1 93 ? -15.688 -1.771 4.484 1.00 95.94 93 TRP A CA 1
ATOM 732 C C . TRP A 1 93 ? -15.292 -0.331 4.785 1.00 95.94 93 TRP A C 1
ATOM 734 O O . TRP A 1 93 ? -15.374 0.551 3.929 1.00 95.94 93 TRP A O 1
ATOM 744 N N . ARG A 1 94 ? -14.770 -0.106 5.993 1.00 96.12 94 ARG A N 1
ATOM 745 C CA . ARG A 1 94 ? -14.181 1.178 6.367 1.00 96.12 94 ARG A CA 1
ATOM 746 C C . ARG A 1 94 ? -12.718 1.228 5.942 1.00 96.12 94 ARG A C 1
ATOM 748 O O . ARG A 1 94 ? -11.899 0.418 6.379 1.00 96.12 94 ARG A O 1
ATOM 755 N N . LEU A 1 95 ? -12.383 2.220 5.125 1.00 96.69 95 LEU A N 1
ATOM 756 C CA . LEU A 1 95 ? -11.002 2.518 4.763 1.00 96.69 95 LEU A CA 1
ATOM 757 C C . LEU A 1 95 ? -10.256 3.018 6.005 1.00 96.69 95 LEU A C 1
ATOM 759 O O . LEU A 1 95 ? -10.663 4.001 6.622 1.00 96.69 95 LEU A O 1
ATOM 763 N N . ALA A 1 96 ? -9.204 2.299 6.396 1.00 97.19 96 ALA A N 1
ATOM 764 C CA . ALA A 1 96 ? -8.398 2.601 7.578 1.00 97.19 96 ALA A CA 1
ATOM 765 C C . ALA A 1 96 ? -7.080 3.270 7.186 1.00 97.19 96 ALA A C 1
ATOM 767 O O . ALA A 1 96 ? -6.933 4.466 7.405 1.00 97.19 96 ALA A O 1
ATOM 768 N N . PHE A 1 97 ? -6.194 2.499 6.550 1.00 98.25 97 PHE A N 1
ATOM 769 C CA . PHE A 1 97 ? -4.891 2.940 6.060 1.00 98.25 97 PHE A CA 1
ATOM 770 C C . PHE A 1 97 ? -4.599 2.359 4.676 1.00 98.25 97 PHE A C 1
ATOM 772 O O . PHE A 1 97 ? -5.133 1.288 4.338 1.00 98.25 97 PHE A O 1
ATOM 779 N N . ALA A 1 98 ? -3.742 3.040 3.921 1.00 98.81 98 ALA A N 1
ATOM 780 C CA . ALA A 1 98 ? -3.197 2.597 2.650 1.00 98.81 98 ALA A CA 1
ATOM 781 C C . ALA A 1 98 ? -1.675 2.810 2.589 1.00 98.81 98 ALA A C 1
ATOM 783 O O . ALA A 1 98 ? -1.182 3.828 3.071 1.00 98.81 98 ALA A O 1
ATOM 784 N N . TYR A 1 99 ? -0.951 1.865 1.987 1.00 98.88 99 TYR A N 1
ATOM 785 C CA . TYR A 1 99 ? 0.503 1.928 1.793 1.00 98.88 99 TYR A CA 1
ATOM 786 C C . TYR A 1 99 ? 0.841 1.714 0.323 1.00 98.88 99 TYR A C 1
ATOM 788 O O . TYR A 1 99 ? 0.384 0.737 -0.270 1.00 98.88 99 TYR A O 1
ATOM 796 N N . GLY A 1 100 ? 1.617 2.623 -0.256 1.00 98.69 100 GLY A N 1
ATOM 797 C CA . GLY A 1 100 ? 2.061 2.567 -1.650 1.00 98.69 100 GLY A CA 1
ATOM 798 C C . GLY A 1 100 ? 3.403 3.265 -1.829 1.00 98.69 100 GLY A C 1
ATOM 799 O O . GLY A 1 100 ? 3.850 3.983 -0.935 1.00 98.69 100 GLY A O 1
ATOM 800 N N . ASP A 1 101 ? 4.033 3.092 -2.981 1.00 98.50 101 ASP A N 1
ATOM 801 C CA . ASP A 1 101 ? 5.334 3.696 -3.297 1.00 98.50 101 ASP A CA 1
ATOM 802 C C . ASP A 1 101 ? 5.302 4.566 -4.561 1.00 98.50 101 ASP A C 1
ATOM 804 O O . ASP A 1 101 ? 6.255 5.303 -4.828 1.00 98.50 101 ASP A O 1
ATOM 808 N N . SER A 1 102 ? 4.203 4.522 -5.319 1.00 98.06 102 SER A N 1
ATOM 809 C CA . SER A 1 102 ? 4.069 5.187 -6.614 1.00 98.06 102 SER A CA 1
ATOM 810 C C . SER A 1 102 ? 2.945 6.226 -6.650 1.00 98.06 102 SER A C 1
ATOM 812 O O . SER A 1 102 ? 1.933 6.113 -5.958 1.00 98.06 102 SER A O 1
ATOM 814 N N . SER A 1 103 ? 3.057 7.210 -7.550 1.00 98.31 103 SER A N 1
ATOM 815 C CA . SER A 1 103 ? 1.977 8.176 -7.810 1.00 98.31 103 SER A CA 1
ATOM 816 C C . SER A 1 103 ? 0.664 7.510 -8.226 1.00 98.31 103 SER A C 1
ATOM 818 O O . SER A 1 103 ? -0.405 7.996 -7.860 1.00 98.31 103 SER A O 1
ATOM 820 N N . THR A 1 104 ? 0.730 6.374 -8.928 1.00 97.94 104 THR A N 1
ATOM 821 C CA . THR A 1 104 ? -0.454 5.586 -9.295 1.00 97.94 104 THR A CA 1
ATOM 822 C C . THR A 1 104 ? -1.148 4.958 -8.088 1.00 97.94 104 THR A C 1
ATOM 824 O O . THR A 1 104 ? -2.374 4.869 -8.085 1.00 97.94 104 THR A O 1
ATOM 827 N N . ASP A 1 105 ? -0.408 4.578 -7.040 1.00 98.56 105 ASP A N 1
ATOM 828 C CA . ASP A 1 105 ? -1.011 4.122 -5.780 1.00 98.56 105 ASP A CA 1
ATOM 829 C C . ASP A 1 105 ? -1.764 5.255 -5.103 1.00 98.56 105 ASP A C 1
ATOM 831 O O . ASP A 1 105 ? -2.927 5.109 -4.735 1.00 98.56 105 ASP A O 1
ATOM 835 N N . PHE A 1 106 ? -1.114 6.411 -4.969 1.00 98.75 106 PHE A N 1
ATOM 836 C CA . PHE A 1 106 ? -1.698 7.556 -4.278 1.00 98.75 106 PHE A CA 1
ATOM 837 C C . PHE A 1 106 ? -2.934 8.082 -5.008 1.00 98.75 106 PHE A C 1
ATOM 839 O O . PHE A 1 106 ? -3.930 8.416 -4.363 1.00 98.75 106 PHE A O 1
ATOM 846 N N . GLN A 1 107 ? -2.909 8.084 -6.345 1.00 98.69 107 GLN A N 1
ATOM 847 C CA . GLN A 1 107 ? -4.086 8.382 -7.151 1.00 98.69 107 GLN A CA 1
ATOM 848 C C . GLN A 1 107 ? -5.199 7.356 -6.904 1.00 98.69 107 GLN A C 1
ATOM 850 O O . GLN A 1 107 ? -6.321 7.757 -6.603 1.00 98.69 107 GLN A O 1
ATOM 855 N N . ALA A 1 108 ? -4.896 6.052 -6.943 1.00 98.62 108 ALA A N 1
ATOM 856 C CA . ALA A 1 108 ? -5.881 5.001 -6.689 1.00 98.62 108 ALA A CA 1
ATOM 857 C C . ALA A 1 108 ? -6.528 5.114 -5.302 1.00 98.62 108 ALA A C 1
ATOM 859 O O . ALA A 1 108 ? -7.735 4.920 -5.148 1.00 98.62 108 ALA A O 1
ATOM 860 N N . TYR A 1 109 ? -5.732 5.432 -4.280 1.00 98.75 109 TYR A N 1
ATOM 861 C CA . TYR A 1 109 ? -6.212 5.589 -2.911 1.00 98.75 109 TYR A CA 1
ATOM 862 C C . TYR A 1 109 ? -7.131 6.802 -2.773 1.00 98.75 109 TYR A C 1
ATOM 864 O O . TYR A 1 109 ? -8.221 6.664 -2.211 1.00 98.75 109 TYR A O 1
ATOM 872 N N . ALA A 1 110 ? -6.752 7.951 -3.336 1.00 98.56 110 ALA A N 1
ATOM 873 C CA . ALA A 1 110 ? -7.609 9.135 -3.363 1.00 98.56 110 ALA A CA 1
ATOM 874 C C . ALA A 1 110 ? -8.930 8.848 -4.099 1.00 98.56 110 ALA A C 1
ATOM 876 O O . ALA A 1 110 ? -10.015 9.132 -3.593 1.00 98.56 110 ALA A O 1
ATOM 877 N N . GLU A 1 111 ? -8.847 8.190 -5.253 1.00 98.38 111 GLU A N 1
ATOM 878 C CA . GLU A 1 111 ? -9.987 7.777 -6.071 1.00 98.38 111 GLU A CA 1
ATOM 879 C C . GLU A 1 111 ? -10.926 6.767 -5.392 1.00 98.38 111 GLU A C 1
ATOM 881 O O . GLU A 1 111 ? -12.126 6.727 -5.696 1.00 98.38 111 GLU A O 1
ATOM 886 N N . ALA A 1 112 ? -10.393 5.944 -4.489 1.00 98.25 112 ALA A N 1
ATOM 887 C CA . ALA A 1 112 ? -11.158 5.024 -3.657 1.00 98.25 112 ALA A CA 1
ATOM 888 C C . ALA A 1 112 ? -11.766 5.697 -2.412 1.00 98.25 112 ALA A C 1
ATOM 890 O O . ALA A 1 112 ? -12.624 5.096 -1.764 1.00 98.25 112 ALA A O 1
ATOM 891 N N . GLY A 1 113 ? -11.356 6.929 -2.088 1.00 98.19 113 GLY A N 1
ATOM 892 C CA . GLY A 1 113 ? -11.864 7.713 -0.961 1.00 98.19 113 GLY A CA 1
ATOM 893 C C . GLY A 1 113 ? -10.992 7.688 0.298 1.00 98.19 113 GLY A C 1
ATOM 894 O O . GLY A 1 113 ? -11.476 8.056 1.371 1.00 98.19 113 GLY A O 1
ATOM 895 N N . PHE A 1 114 ? -9.727 7.263 0.212 1.00 98.56 114 PHE A N 1
ATOM 896 C CA . PHE A 1 114 ? -8.772 7.498 1.298 1.00 98.56 114 PHE A CA 1
ATOM 897 C C . PHE A 1 114 ? -8.452 8.991 1.401 1.00 98.56 114 PHE A C 1
ATOM 899 O O . PHE A 1 114 ? -8.207 9.656 0.395 1.00 98.56 114 PHE A O 1
ATOM 906 N N . ARG A 1 115 ? -8.412 9.514 2.628 1.00 98.44 115 ARG A N 1
ATOM 907 C CA . ARG A 1 115 ? -7.868 10.854 2.893 1.00 98.44 115 ARG A CA 1
ATOM 908 C C . ARG A 1 115 ? -6.344 10.794 3.050 1.00 98.44 115 ARG A C 1
ATOM 910 O O . ARG A 1 115 ? -5.848 9.739 3.450 1.00 98.44 115 ARG A O 1
ATOM 917 N N . PRO A 1 116 ? -5.600 11.893 2.820 1.00 98.38 116 PRO A N 1
ATOM 918 C CA . PRO A 1 116 ? -4.141 11.903 2.958 1.00 98.38 116 PRO A CA 1
ATOM 919 C C . PRO A 1 116 ? -3.653 11.392 4.320 1.00 98.38 116 PRO A C 1
ATOM 921 O O . PRO A 1 116 ? -2.685 10.642 4.368 1.00 98.38 116 PRO A O 1
ATOM 924 N N . GLU A 1 117 ? -4.377 11.684 5.409 1.00 98.12 117 GLU A N 1
ATOM 925 C CA . GLU A 1 117 ? -4.057 11.229 6.780 1.00 98.12 117 GLU A CA 1
ATOM 926 C C . GLU A 1 117 ? -4.129 9.703 6.960 1.00 98.12 117 GLU A C 1
ATOM 928 O O . GLU A 1 117 ? -3.767 9.173 8.005 1.00 98.12 117 GLU A O 1
ATOM 933 N N . GLN A 1 118 ? -4.644 8.992 5.958 1.00 98.19 118 GLN A N 1
ATOM 934 C CA . GLN A 1 118 ? -4.783 7.542 5.937 1.00 98.19 118 GLN A CA 1
ATOM 935 C C . GLN A 1 118 ? -3.777 6.877 4.995 1.00 98.19 118 GLN A C 1
ATOM 937 O O . GLN A 1 118 ? -3.761 5.652 4.906 1.00 98.19 118 GLN A O 1
ATOM 942 N N . VAL A 1 119 ? -2.984 7.646 4.250 1.00 98.81 119 VAL A N 1
ATOM 943 C CA . VAL A 1 119 ? -2.097 7.126 3.209 1.00 98.81 119 VAL A CA 1
ATOM 944 C C . VAL A 1 119 ? -0.652 7.374 3.606 1.00 98.81 119 VAL A C 1
ATOM 946 O O . VAL A 1 119 ? -0.271 8.503 3.899 1.00 98.81 119 VAL A O 1
ATOM 949 N N . TYR A 1 120 ? 0.160 6.327 3.560 1.00 98.81 120 TYR A N 1
ATOM 950 C CA . TYR A 1 120 ? 1.594 6.388 3.807 1.00 98.81 120 TYR A CA 1
ATOM 951 C C . TYR A 1 120 ? 2.351 6.035 2.530 1.00 98.81 120 TYR A C 1
ATOM 953 O O . TYR A 1 120 ? 2.054 5.032 1.874 1.00 98.81 120 TYR A O 1
ATOM 961 N N . ALA A 1 121 ? 3.348 6.849 2.197 1.00 98.81 121 ALA A N 1
ATOM 962 C CA . ALA A 1 121 ? 4.254 6.570 1.098 1.00 98.81 121 ALA A CA 1
ATOM 963 C C . ALA A 1 121 ? 5.478 5.801 1.607 1.00 98.81 121 ALA A C 1
ATOM 965 O O . ALA A 1 121 ? 6.108 6.214 2.580 1.00 98.81 121 ALA A O 1
ATOM 966 N N . ILE A 1 122 ? 5.840 4.706 0.942 1.00 98.62 122 ILE A N 1
ATOM 967 C CA . ILE A 1 122 ? 7.094 3.987 1.174 1.00 98.62 122 ILE A CA 1
ATOM 968 C C . ILE A 1 122 ? 8.083 4.388 0.083 1.00 98.62 122 ILE A C 1
ATOM 970 O O . ILE A 1 122 ? 7.855 4.169 -1.102 1.00 98.62 122 ILE A O 1
ATOM 974 N N . ARG A 1 123 ? 9.217 4.970 0.472 1.00 98.25 123 ARG A N 1
ATOM 975 C CA . ARG A 1 123 ? 10.280 5.329 -0.468 1.00 98.25 123 ARG A CA 1
ATOM 976 C C . ARG A 1 123 ? 10.925 4.067 -1.033 1.00 98.25 123 ARG A C 1
ATOM 978 O O . ARG A 1 123 ? 11.342 3.184 -0.277 1.00 98.25 123 ARG A O 1
ATOM 985 N N . ARG A 1 124 ? 11.078 3.993 -2.352 1.00 97.75 124 ARG A N 1
ATOM 986 C CA . ARG A 1 124 ? 11.812 2.902 -3.004 1.00 97.75 124 ARG A CA 1
ATOM 987 C C . ARG A 1 124 ? 13.289 2.957 -2.621 1.00 97.75 124 ARG A C 1
ATOM 989 O O . ARG A 1 124 ? 13.882 4.025 -2.462 1.00 97.75 124 ARG A O 1
ATOM 996 N N . ARG A 1 125 ? 13.917 1.793 -2.489 1.00 95.62 125 ARG A N 1
ATOM 997 C CA . ARG A 1 125 ? 15.367 1.682 -2.317 1.00 95.62 125 ARG A CA 1
ATOM 998 C C . ARG A 1 125 ? 16.044 2.310 -3.534 1.00 95.62 125 ARG A C 1
ATOM 1000 O O . ARG A 1 125 ? 15.727 1.930 -4.657 1.00 95.62 125 ARG A O 1
ATOM 1007 N N . SER A 1 126 ? 16.988 3.210 -3.264 1.00 90.19 126 SER A N 1
ATOM 1008 C CA . SER A 1 126 ? 17.726 4.042 -4.230 1.00 90.19 126 SER A CA 1
ATOM 1009 C C . SER A 1 126 ? 17.027 5.324 -4.693 1.00 90.19 126 SER A C 1
ATOM 1011 O O . SER A 1 126 ? 17.716 6.181 -5.244 1.00 90.19 126 SER A O 1
ATOM 1013 N N . ASP A 1 127 ? 15.739 5.525 -4.398 1.00 96.12 127 ASP A N 1
ATOM 101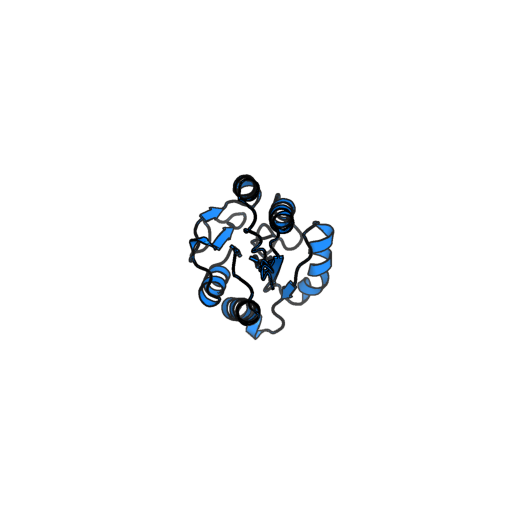4 C CA . ASP A 1 127 ? 15.085 6.805 -4.679 1.00 96.12 127 ASP A CA 1
ATOM 1015 C C . ASP A 1 127 ? 15.441 7.831 -3.588 1.00 96.12 127 ASP A C 1
ATOM 1017 O O . ASP A 1 127 ? 15.461 7.493 -2.396 1.00 96.12 127 ASP A O 1
ATOM 1021 N N . PRO A 1 128 ? 15.710 9.100 -3.944 1.00 95.19 128 PRO A N 1
ATOM 1022 C CA . PRO A 1 128 ? 16.015 10.137 -2.962 1.00 95.19 128 PRO A CA 1
ATOM 1023 C C . PRO A 1 128 ? 14.780 10.550 -2.150 1.00 95.19 128 PRO A C 1
ATOM 1025 O O . PRO A 1 128 ? 14.917 10.901 -0.984 1.00 95.19 128 PRO A O 1
ATOM 1028 N N . ASN A 1 129 ? 13.582 10.457 -2.735 1.00 97.25 129 ASN A N 1
ATOM 1029 C CA . ASN A 1 129 ? 12.311 10.874 -2.142 1.00 97.25 129 ASN A CA 1
ATOM 1030 C C . ASN A 1 129 ? 11.192 9.891 -2.514 1.00 97.25 129 ASN A C 1
ATOM 1032 O O . ASN A 1 129 ? 11.340 9.119 -3.460 1.00 97.25 129 ASN A O 1
ATOM 1036 N N . CYS A 1 130 ? 10.070 9.929 -1.793 1.00 98.31 130 CYS A N 1
ATOM 1037 C CA . CYS A 1 130 ? 8.848 9.267 -2.253 1.00 98.31 130 CYS A CA 1
ATOM 1038 C C . CYS A 1 130 ? 8.331 9.915 -3.546 1.00 98.31 130 CYS A C 1
ATOM 1040 O O . CYS A 1 130 ? 8.543 11.106 -3.783 1.00 98.31 130 CYS A O 1
ATOM 1042 N N . GLN A 1 131 ? 7.631 9.130 -4.364 1.00 98.25 131 GLN A N 1
ATOM 1043 C CA . GLN A 1 131 ? 6.934 9.640 -5.545 1.00 98.25 131 GLN A CA 1
ATOM 1044 C C . GLN A 1 131 ? 5.828 10.633 -5.135 1.00 98.25 131 GLN A C 1
ATOM 1046 O O . GLN A 1 131 ? 5.282 10.511 -4.037 1.00 98.25 131 GLN A O 1
ATOM 1051 N N . PRO A 1 132 ? 5.476 11.621 -5.977 1.00 98.19 132 PRO A N 1
ATOM 1052 C CA . PRO A 1 132 ? 4.483 12.633 -5.625 1.00 98.19 132 PRO A CA 1
ATOM 1053 C C . PRO A 1 132 ? 3.076 12.036 -5.495 1.00 98.19 132 PRO A C 1
ATOM 1055 O O . PRO A 1 132 ? 2.683 11.178 -6.286 1.00 98.19 132 PRO A O 1
ATOM 1058 N N . GLY A 1 133 ? 2.293 12.530 -4.535 1.00 97.75 133 GLY A N 1
ATOM 1059 C CA . GLY A 1 133 ? 0.902 12.132 -4.332 1.00 97.75 133 GLY A CA 1
ATOM 1060 C C . GLY A 1 133 ? 0.331 12.624 -3.003 1.00 97.75 133 GLY A C 1
ATOM 1061 O O . GLY A 1 133 ? 0.963 13.402 -2.292 1.00 97.75 133 GLY A O 1
ATOM 1062 N N . ALA A 1 134 ? -0.882 12.174 -2.683 1.00 97.88 134 ALA A N 1
ATOM 1063 C CA . ALA A 1 134 ? -1.589 12.531 -1.459 1.00 97.88 134 ALA A CA 1
ATOM 1064 C C . ALA A 1 134 ? -1.323 11.498 -0.350 1.00 97.88 134 ALA A C 1
ATOM 1066 O O . ALA A 1 134 ? -1.910 10.417 -0.351 1.00 97.88 134 ALA A O 1
ATOM 1067 N N . TYR A 1 135 ? -0.442 11.835 0.590 1.00 98.69 135 TYR A N 1
ATOM 1068 C CA . TYR A 1 135 ? -0.085 11.007 1.745 1.00 98.69 135 TYR A CA 1
ATOM 1069 C C . TYR A 1 135 ? 0.322 11.876 2.937 1.00 98.69 135 TYR A C 1
ATOM 1071 O O . TYR A 1 135 ? 0.710 13.031 2.762 1.00 98.69 135 TYR A O 1
ATOM 1079 N N . ILE A 1 136 ? 0.251 11.323 4.147 1.00 98.38 136 ILE A N 1
ATOM 1080 C CA . ILE A 1 136 ? 0.613 12.040 5.377 1.00 98.38 136 ILE A CA 1
ATOM 1081 C C . ILE A 1 136 ? 2.114 12.043 5.637 1.00 98.38 136 ILE A C 1
ATOM 1083 O O . ILE A 1 136 ? 2.661 13.028 6.125 1.00 98.38 136 ILE A O 1
ATOM 1087 N N . LEU A 1 137 ? 2.785 10.938 5.314 1.00 98.12 137 LEU A N 1
ATOM 1088 C CA . LEU A 1 137 ? 4.193 10.746 5.620 1.00 98.12 137 LEU A CA 1
ATOM 1089 C C . LEU A 1 137 ? 4.882 9.925 4.530 1.00 98.12 137 LEU A C 1
ATOM 1091 O O . LEU A 1 137 ? 4.338 8.931 4.045 1.00 98.12 137 LEU A O 1
ATOM 1095 N N . CYS A 1 138 ? 6.092 10.356 4.174 1.00 98.44 138 CYS A N 1
ATOM 1096 C CA . CYS A 1 138 ? 7.032 9.589 3.369 1.00 98.44 138 CYS A CA 1
ATOM 1097 C C . CYS A 1 138 ? 7.986 8.845 4.302 1.00 98.44 138 CYS A C 1
ATOM 1099 O O . CYS A 1 138 ? 8.765 9.472 5.016 1.00 98.44 138 CYS A O 1
ATOM 1101 N N . LEU A 1 139 ? 7.919 7.519 4.284 1.00 98.38 139 LEU A N 1
ATOM 1102 C CA . LEU A 1 139 ? 8.704 6.628 5.125 1.00 98.38 139 LEU A CA 1
ATOM 1103 C C . LEU A 1 139 ? 9.860 6.030 4.324 1.00 98.38 139 LEU A C 1
ATOM 1105 O O . LEU A 1 139 ? 9.689 5.553 3.201 1.00 98.38 139 LEU A O 1
ATOM 1109 N N . GLY A 1 140 ? 11.040 5.960 4.928 1.00 97.75 140 GLY A N 1
ATOM 1110 C CA . GLY A 1 140 ? 12.167 5.178 4.432 1.00 97.75 140 GLY A CA 1
ATOM 1111 C C . GLY A 1 140 ? 11.933 3.667 4.511 1.00 97.75 140 GLY A C 1
ATOM 1112 O O . GLY A 1 140 ? 12.628 2.908 3.830 1.00 97.75 140 GLY A O 1
ATOM 1113 N N . GLY A 1 141 ? 10.954 3.204 5.293 1.00 97.38 141 GLY A N 1
ATOM 1114 C CA . GLY A 1 141 ? 10.566 1.799 5.356 1.00 97.38 141 GLY A CA 1
ATOM 1115 C C . GLY A 1 141 ? 9.633 1.422 6.495 1.00 97.38 141 GLY A C 1
ATOM 1116 O O . GLY A 1 141 ? 9.269 2.245 7.326 1.00 97.38 141 GLY A O 1
ATOM 1117 N N . TRP A 1 142 ? 9.292 0.135 6.561 1.00 98.44 142 TRP A N 1
ATOM 1118 C CA . TRP A 1 142 ? 8.410 -0.400 7.600 1.00 98.44 142 TRP A CA 1
ATOM 1119 C C . TRP A 1 142 ? 9.029 -0.353 8.996 1.00 98.44 142 TRP A C 1
ATOM 1121 O O . TRP A 1 142 ? 8.323 -0.022 9.941 1.00 98.44 142 TRP A O 1
ATOM 1131 N N . THR A 1 143 ? 10.336 -0.601 9.133 1.00 97.94 143 THR A N 1
ATOM 1132 C CA . THR A 1 143 ? 11.045 -0.496 10.421 1.00 97.94 143 THR A CA 1
ATOM 1133 C C . THR A 1 143 ? 10.936 0.901 11.039 1.00 97.94 143 THR A C 1
ATOM 1135 O O . THR A 1 143 ? 10.790 1.023 12.249 1.00 97.94 143 THR A O 1
ATOM 1138 N N . GLU A 1 144 ? 10.949 1.955 10.217 1.00 97.50 144 GLU A N 1
ATOM 1139 C CA . GLU A 1 144 ? 10.785 3.343 10.673 1.00 97.50 144 GLU A CA 1
ATOM 1140 C C . GLU A 1 144 ? 9.383 3.595 11.243 1.00 97.50 144 GLU A C 1
ATOM 1142 O O . GLU A 1 144 ? 9.230 4.279 12.252 1.00 97.50 144 GLU A O 1
ATOM 1147 N N . HIS A 1 145 ? 8.357 3.010 10.625 1.00 97.81 145 HIS A N 1
ATOM 1148 C CA . HIS A 1 145 ? 6.967 3.227 11.015 1.00 97.81 145 HIS A CA 1
ATOM 1149 C C . HIS A 1 145 ? 6.492 2.292 12.133 1.00 97.81 145 HIS A C 1
ATOM 1151 O O . HIS A 1 145 ? 5.577 2.626 12.885 1.00 97.81 145 HIS A O 1
ATOM 1157 N N . LEU A 1 146 ? 7.116 1.122 12.270 1.00 97.44 146 LEU A N 1
ATOM 1158 C CA . LEU A 1 146 ? 6.707 0.070 13.196 1.00 97.44 146 LEU A CA 1
ATOM 1159 C C . LEU A 1 146 ? 6.451 0.558 14.640 1.00 97.44 146 LEU A C 1
ATOM 1161 O O . LEU A 1 146 ? 5.393 0.213 15.174 1.00 97.44 146 LEU A O 1
ATOM 1165 N N . PRO A 1 147 ? 7.297 1.409 15.259 1.00 97.44 147 PRO A N 1
ATOM 1166 C CA . PRO A 1 147 ? 7.031 1.912 16.608 1.00 97.44 147 PRO A CA 1
ATOM 1167 C C . PRO A 1 147 ? 5.729 2.722 16.722 1.00 97.44 147 PRO A C 1
ATOM 1169 O O . PRO A 1 147 ? 5.084 2.720 17.771 1.00 97.44 147 PRO A O 1
ATOM 1172 N N . GLU A 1 148 ? 5.328 3.437 15.667 1.00 96.50 148 GLU A N 1
ATOM 1173 C CA . GLU A 1 148 ? 4.055 4.166 15.623 1.00 96.50 148 GLU A CA 1
ATOM 1174 C C . GLU A 1 148 ? 2.874 3.194 15.555 1.00 96.50 148 GLU A C 1
ATOM 1176 O O . GLU A 1 148 ? 1.935 3.310 16.346 1.00 96.50 148 GLU A O 1
ATOM 1181 N N . ILE A 1 149 ? 2.962 2.179 14.688 1.00 96.69 149 ILE A N 1
ATOM 1182 C CA . ILE A 1 149 ? 1.944 1.126 14.563 1.00 96.69 149 ILE A CA 1
ATOM 1183 C C . ILE A 1 149 ? 1.742 0.423 15.909 1.00 96.69 149 ILE A C 1
ATOM 1185 O O . ILE A 1 149 ? 0.609 0.174 16.321 1.00 96.69 149 ILE A O 1
ATOM 1189 N N . GLU A 1 150 ? 2.825 0.105 16.619 1.00 95.69 150 GLU A N 1
ATOM 1190 C CA . GLU A 1 150 ? 2.771 -0.563 17.922 1.00 95.69 150 GLU A CA 1
ATOM 1191 C C . GLU A 1 150 ? 2.038 0.274 18.975 1.00 95.69 150 GLU A C 1
ATOM 1193 O O . GLU A 1 150 ? 1.195 -0.272 19.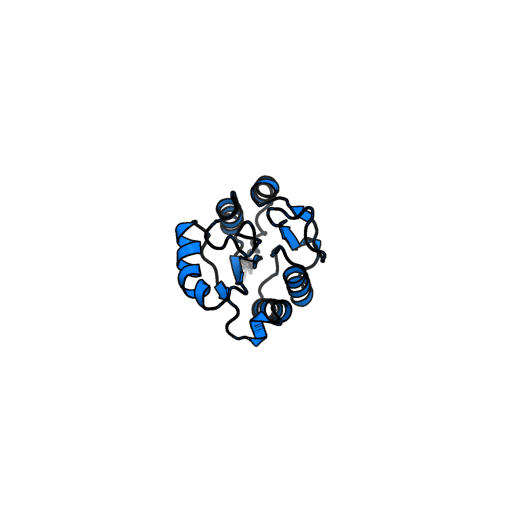697 1.00 95.69 150 GLU A O 1
ATOM 1198 N N . ARG A 1 151 ? 2.275 1.592 19.003 1.00 95.94 151 ARG A N 1
ATOM 1199 C CA . ARG A 1 151 ? 1.602 2.539 19.912 1.00 95.94 151 ARG A CA 1
ATOM 1200 C C . ARG A 1 151 ? 0.162 2.859 19.517 1.00 95.94 151 ARG A C 1
ATOM 1202 O O . ARG A 1 151 ? -0.621 3.260 20.375 1.00 95.94 151 ARG A O 1
ATOM 1209 N N . MET A 1 152 ? -0.204 2.683 18.249 1.00 91.62 152 MET A N 1
ATOM 1210 C CA . MET A 1 152 ? -1.557 2.945 17.768 1.00 91.62 152 MET A CA 1
ATOM 1211 C C . MET A 1 152 ? -2.583 2.081 18.516 1.00 91.62 152 MET A C 1
ATOM 1213 O O . MET A 1 152 ? -2.433 0.861 18.628 1.00 91.62 152 MET A O 1
ATOM 1217 N N . LEU A 1 153 ? -3.664 2.695 18.992 1.00 87.81 153 LEU A N 1
ATOM 1218 C CA . LEU A 1 153 ? -4.771 1.966 19.609 1.00 87.81 153 LEU A CA 1
ATOM 1219 C C . LEU A 1 153 ? -5.519 1.124 18.563 1.00 87.81 153 LEU A C 1
ATOM 1221 O O . LEU A 1 153 ? -5.658 1.515 17.401 1.00 87.81 153 LEU A O 1
ATOM 1225 N N . ALA A 1 154 ? -6.007 -0.046 18.977 1.00 82.69 154 ALA A N 1
ATOM 1226 C CA . ALA A 1 154 ? -6.905 -0.833 18.138 1.00 82.69 154 ALA A CA 1
ATOM 1227 C C . ALA A 1 154 ? -8.183 -0.022 17.836 1.00 82.69 154 ALA A C 1
ATOM 1229 O O . ALA A 1 154 ? -8.581 0.813 18.658 1.00 82.69 154 ALA A O 1
ATOM 1230 N N . PRO A 1 155 ? -8.848 -0.238 16.686 1.00 77.81 155 PRO A N 1
ATOM 1231 C CA . PRO A 1 155 ? -10.167 0.325 16.455 1.00 77.81 155 PRO A CA 1
ATOM 1232 C C . PRO A 1 155 ? -11.074 -0.042 17.625 1.00 77.81 155 PRO A C 1
ATOM 1234 O O . PRO A 1 155 ? -11.087 -1.195 18.055 1.00 77.81 155 PRO A O 1
ATOM 1237 N N . ALA A 1 156 ? -11.849 0.920 18.124 1.00 69.38 156 ALA A N 1
ATOM 1238 C CA . ALA A 1 156 ? -12.879 0.605 19.098 1.00 69.38 156 ALA A CA 1
ATOM 1239 C C . ALA A 1 156 ? -13.820 -0.445 18.486 1.00 69.38 156 ALA A C 1
ATOM 1241 O O . ALA A 1 156 ? -14.466 -0.177 17.467 1.00 69.38 156 ALA A O 1
ATOM 1242 N N . CYS A 1 157 ? -13.890 -1.633 19.092 1.00 54.66 157 CYS A N 1
ATOM 1243 C CA . CYS A 1 157 ? -14.989 -2.550 18.833 1.00 54.66 157 CYS A CA 1
ATOM 1244 C C . CYS A 1 157 ? -16.270 -1.803 19.192 1.00 54.66 157 CYS A C 1
ATOM 1246 O O . CYS A 1 157 ? -16.487 -1.463 20.355 1.00 54.66 157 CYS A O 1
ATOM 1248 N N . ARG A 1 158 ? -17.121 -1.519 18.205 1.00 57.22 158 ARG A N 1
ATOM 1249 C CA . ARG A 1 158 ? -18.497 -1.152 18.520 1.00 57.22 158 ARG A CA 1
ATOM 1250 C C . ARG A 1 158 ? -19.152 -2.425 19.041 1.00 57.22 158 ARG A C 1
ATOM 1252 O O . ARG A 1 158 ? -19.377 -3.348 18.269 1.00 57.22 158 ARG A O 1
ATOM 1259 N N . ALA A 1 159 ? -19.394 -2.487 20.347 1.00 47.91 159 ALA A N 1
ATOM 1260 C CA . ALA A 1 159 ? -20.378 -3.409 20.883 1.00 47.91 159 ALA A CA 1
ATOM 1261 C C . ALA A 1 159 ? -21.725 -2.972 20.294 1.00 47.91 159 ALA A C 1
ATOM 1263 O O . ALA A 1 159 ? -22.271 -1.941 20.685 1.00 47.91 159 ALA A O 1
ATOM 1264 N N . GLU A 1 160 ? -22.209 -3.677 19.275 1.00 50.56 160 GLU A N 1
ATOM 1265 C CA . GLU A 1 160 ? -23.601 -3.528 18.866 1.00 50.56 160 GLU A CA 1
ATOM 1266 C C . GLU A 1 160 ? -24.482 -3.970 20.043 1.00 50.56 160 GLU A C 1
ATOM 1268 O O . GLU A 1 160 ? -24.189 -4.959 20.713 1.00 50.56 160 GLU A O 1
ATOM 1273 N N . GLY A 1 161 ? -25.483 -3.145 20.356 1.00 49.91 161 GLY A N 1
ATOM 1274 C CA . GLY A 1 161 ? -26.231 -3.124 21.610 1.00 49.91 161 GLY A CA 1
ATOM 1275 C C . GLY A 1 161 ? -26.560 -4.484 22.228 1.00 49.91 161 GLY A C 1
ATOM 1276 O O . GLY A 1 161 ? -27.420 -5.211 21.736 1.00 49.91 161 GLY A O 1
ATOM 1277 N N . MET A 1 162 ? -26.011 -4.735 23.419 1.00 47.84 162 MET A N 1
ATOM 1278 C CA . MET A 1 162 ? -26.799 -5.397 24.457 1.00 47.84 162 MET A CA 1
ATOM 1279 C C . MET A 1 162 ? -27.910 -4.419 24.835 1.00 47.84 162 MET A C 1
ATOM 1281 O O . MET A 1 162 ? -27.705 -3.497 25.625 1.00 47.84 162 MET A O 1
ATOM 1285 N N . GLY A 1 163 ? -29.066 -4.568 24.190 1.00 44.16 163 GLY A N 1
ATOM 1286 C CA . GLY A 1 163 ? -30.287 -3.915 24.626 1.00 44.16 163 GLY A CA 1
ATOM 1287 C C . GLY A 1 163 ? -30.544 -4.300 26.077 1.00 44.16 163 GLY A C 1
ATOM 1288 O O . GLY A 1 163 ? -30.709 -5.476 26.394 1.00 44.16 163 GLY A O 1
ATOM 1289 N N . LEU A 1 164 ? -30.545 -3.298 26.951 1.00 49.28 164 LEU A N 1
ATOM 1290 C CA . LEU A 1 164 ? -31.110 -3.387 28.287 1.00 49.28 164 LEU A CA 1
ATOM 1291 C C . LEU A 1 164 ? -32.594 -3.733 28.130 1.00 49.28 164 LEU A C 1
ATOM 1293 O O . LEU A 1 164 ? -33.427 -2.864 27.885 1.00 49.28 164 LEU A O 1
ATOM 1297 N N . GLY A 1 165 ? -32.913 -5.021 28.221 1.00 44.47 165 GLY A N 1
ATOM 1298 C CA . GLY A 1 165 ? -34.266 -5.480 28.479 1.00 44.47 165 GLY A CA 1
ATOM 1299 C C . GLY A 1 165 ? -34.609 -5.185 29.933 1.00 44.47 165 GLY A C 1
ATOM 1300 O O . GLY A 1 165 ? -34.425 -6.039 30.793 1.00 44.47 165 GLY A O 1
ATOM 1301 N N . SER A 1 166 ? -35.087 -3.973 30.196 1.00 51.69 166 SER A N 1
ATOM 1302 C CA . SER A 1 166 ? -35.886 -3.660 31.378 1.00 51.69 166 SER A CA 1
ATOM 1303 C C . SER A 1 166 ? -37.279 -3.284 30.900 1.00 51.69 166 SER A C 1
ATOM 1305 O O . SER A 1 166 ? -37.463 -2.217 30.323 1.00 51.69 166 SER A O 1
ATOM 1307 N N . MET A 1 167 ? -38.248 -4.158 31.146 1.00 50.94 167 MET A N 1
ATOM 1308 C CA . MET A 1 167 ? -39.612 -3.751 31.459 1.00 50.94 167 MET A CA 1
ATOM 1309 C C . MET A 1 167 ? -40.130 -4.698 32.530 1.00 50.94 167 MET A C 1
ATOM 1311 O O . MET A 1 167 ? -40.351 -5.882 32.283 1.00 50.94 167 MET A O 1
ATOM 1315 N N . ASP A 1 168 ? -40.259 -4.130 33.721 1.00 52.47 168 ASP A N 1
ATOM 1316 C CA . ASP A 1 168 ? -41.192 -4.566 34.743 1.00 52.47 168 ASP A CA 1
ATOM 1317 C C . ASP A 1 168 ? -42.623 -4.571 34.178 1.00 52.47 168 ASP A C 1
ATOM 1319 O O . ASP A 1 168 ? -42.991 -3.699 33.381 1.00 52.47 168 ASP A O 1
ATOM 1323 N N . GLY A 1 169 ? -43.416 -5.547 34.619 1.00 48.44 169 GLY A N 1
ATOM 1324 C CA . GLY A 1 169 ? -44.839 -5.712 34.324 1.00 48.44 169 GLY A CA 1
ATOM 1325 C C . GLY A 1 169 ? -45.358 -7.024 34.881 1.00 48.44 169 GLY A C 1
ATOM 1326 O O . GLY A 1 169 ? -45.219 -8.038 34.165 1.00 48.44 169 GLY A O 1
#

Radius of gyration: 17.53 Å; chains: 1; bounding box: 63×31×55 Å

pLDDT: mean 91.83, std 13.13, range [44.16, 98.88]

Foldseek 3Di:
DEEECQCAQALHNVRLQDGFPLPQVLQVLLVVLPDAYEYEYADDPVSPVCVVVSCVVVNHDDHHYDYQDDPVCNVLVLVVLLVVLLVCVVVVDDQAAYEEQEQSRQSSCVSNPDAQDRYEHAHHVPDPFGYDHRHDYYDPHNVRCRVVSNPDHRPPPPPPDPPPPDDDD